Protein AF-A0ABD5DTG7-F1 (afdb_monomer_lite)

pLDDT: mean 76.33, std 10.99, range [54.84, 94.38]

Organism: Acinetobacter baumannii (NCBI:txid470)

Radius of gyration: 24.43 Å; chains: 1; bounding box: 51×30×56 Å

Sequence (58 aa):
MLLRFRVLPLVFVISLLSGCGLASKAFYSAGDKLFQPGDDAVASMQTYSVAQFLQPFT

InterPro domains:
  IPR024422 Protein of unknown function, OB-fold-containing [PF12869] (1-58)

Secondary structure (DSSP, 8-state):
-HHHHHHHHHHHHHHHHHHHHHHHHHHHHHHHHHHSPPHHHHHTS----HHHHHGGG-

Foldseek 3Di:
DVVVVVVVVVVVVVVVVVVVVVVVVVCVVVVVVVPPDDPVRVVPDDDDDPCRVCVVVD

Structure (mmCIF, N/CA/C/O backbone):
data_AF-A0ABD5DTG7-F1
#
_entry.id   AF-A0ABD5DTG7-F1
#
loop_
_atom_site.group_PDB
_atom_site.id
_atom_site.type_symbol
_atom_site.label_atom_id
_atom_site.label_alt_id
_atom_site.label_comp_id
_atom_site.label_asym_id
_atom_site.label_entity_id
_atom_site.label_seq_id
_atom_site.pdbx_PDB_ins_code
_atom_site.Cartn_x
_atom_site.Cartn_y
_atom_site.Cartn_z
_atom_site.occupancy
_atom_site.B_iso_or_equiv
_atom_site.auth_seq_id
_atom_site.auth_comp_id
_atom_site.auth_asym_id
_atom_site.auth_atom_id
_atom_site.pdbx_PDB_model_num
ATOM 1 N N . MET A 1 1 ? 26.736 14.396 -39.085 1.00 54.84 1 MET A N 1
ATOM 2 C CA . MET A 1 1 ? 27.175 13.522 -37.968 1.00 54.84 1 MET A CA 1
ATOM 3 C C . MET A 1 1 ? 26.747 14.044 -36.587 1.00 54.84 1 MET A C 1
ATOM 5 O O . MET A 1 1 ? 26.400 13.233 -35.741 1.00 54.84 1 MET A O 1
ATOM 9 N N . LEU A 1 2 ? 26.668 15.368 -36.380 1.00 55.81 2 LEU A N 1
ATOM 10 C CA . LEU A 1 2 ? 26.250 16.003 -35.115 1.00 55.81 2 LEU A CA 1
ATOM 11 C C . LEU A 1 2 ? 24.816 15.664 -34.649 1.00 55.81 2 LEU A C 1
ATOM 13 O O . LEU A 1 2 ? 24.585 15.476 -33.459 1.00 55.81 2 LEU A O 1
ATOM 17 N N . LEU A 1 3 ? 23.856 15.554 -35.581 1.00 57.03 3 LEU A N 1
ATOM 18 C CA . LEU A 1 3 ? 22.448 15.281 -35.250 1.00 57.03 3 LEU A CA 1
ATOM 19 C C . LEU A 1 3 ? 22.264 13.908 -34.581 1.00 57.03 3 LEU A C 1
ATOM 21 O O . LEU A 1 3 ? 21.565 13.789 -33.584 1.00 57.03 3 LEU A O 1
ATOM 25 N N . ARG A 1 4 ? 2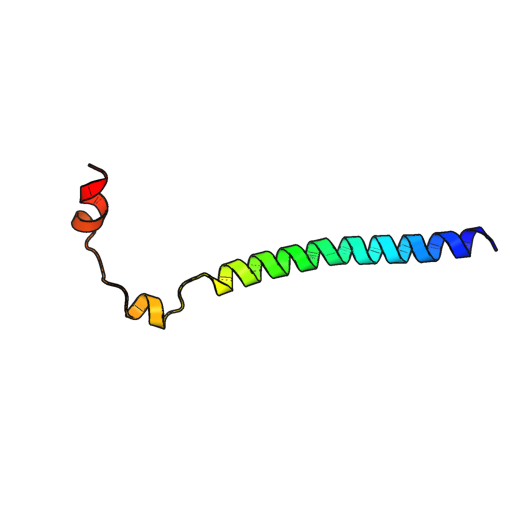2.947 12.871 -35.085 1.00 57.06 4 ARG A N 1
ATOM 26 C CA . ARG A 1 4 ? 22.841 11.494 -34.567 1.00 57.06 4 ARG A CA 1
ATOM 27 C C . ARG A 1 4 ? 23.351 11.368 -33.127 1.00 57.06 4 ARG A C 1
ATOM 29 O O . ARG A 1 4 ? 22.741 10.662 -32.334 1.00 57.06 4 ARG A O 1
ATOM 36 N N . PHE A 1 5 ? 24.399 12.116 -32.775 1.00 58.69 5 PHE A N 1
ATOM 37 C CA . PHE A 1 5 ? 24.948 12.161 -31.415 1.00 58.69 5 PHE A CA 1
ATOM 38 C C . PHE A 1 5 ? 24.032 12.858 -30.401 1.00 58.69 5 PHE A C 1
ATOM 40 O O . PHE A 1 5 ? 24.145 12.588 -29.211 1.00 58.69 5 PHE A O 1
ATOM 47 N N . ARG A 1 6 ? 23.119 13.733 -30.846 1.00 61.62 6 ARG A N 1
ATOM 48 C CA . ARG A 1 6 ? 22.146 14.412 -29.969 1.00 61.62 6 ARG A CA 1
ATOM 49 C C . ARG A 1 6 ? 20.805 13.689 -29.877 1.00 61.62 6 ARG A C 1
ATOM 51 O O . ARG A 1 6 ? 20.141 13.787 -28.854 1.00 61.62 6 ARG A O 1
ATOM 58 N N . VAL A 1 7 ? 20.423 12.945 -30.913 1.00 66.44 7 VAL A N 1
ATOM 59 C CA . VAL A 1 7 ? 19.161 12.187 -30.939 1.00 66.44 7 VAL A CA 1
ATOM 60 C C . VAL A 1 7 ? 19.238 10.939 -30.057 1.00 66.44 7 VAL A C 1
ATOM 62 O O . VAL A 1 7 ? 18.286 10.647 -29.344 1.00 66.44 7 VAL A O 1
ATOM 65 N N . LEU A 1 8 ? 20.377 10.240 -30.033 1.00 70.25 8 LEU A N 1
ATOM 66 C CA . LEU A 1 8 ? 20.559 9.036 -29.213 1.00 70.25 8 LEU A CA 1
ATOM 67 C C . LEU A 1 8 ? 20.354 9.271 -27.696 1.00 70.25 8 LEU A C 1
ATOM 69 O O . LEU A 1 8 ? 19.554 8.548 -27.100 1.00 70.25 8 LEU A O 1
ATOM 73 N N . PRO A 1 9 ? 20.986 10.276 -27.053 1.00 72.94 9 PRO A N 1
ATOM 74 C CA . PRO A 1 9 ? 20.748 10.552 -25.637 1.00 72.94 9 PRO A CA 1
ATOM 75 C C . PRO A 1 9 ? 19.326 11.055 -25.378 1.00 72.94 9 PRO A C 1
ATOM 77 O O . PRO A 1 9 ? 18.759 10.745 -24.338 1.00 72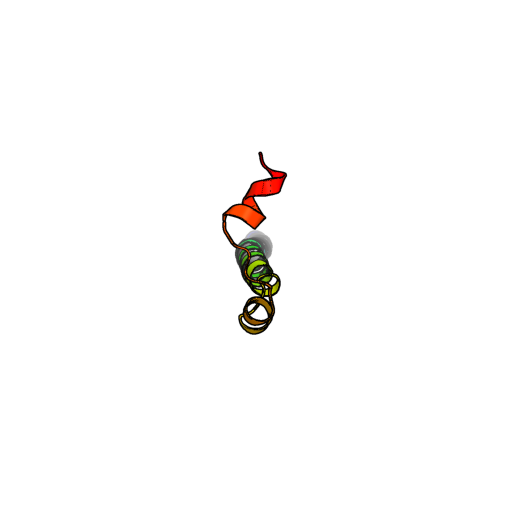.94 9 PRO A O 1
ATOM 80 N N . LEU A 1 10 ? 18.713 11.770 -26.327 1.00 74.56 10 LEU A N 1
ATOM 81 C CA . LEU A 1 10 ? 17.328 12.219 -26.195 1.00 74.56 10 LEU A CA 1
ATOM 82 C C . LEU A 1 10 ? 16.358 11.026 -26.170 1.00 74.56 10 LEU A C 1
ATOM 84 O O . LEU A 1 10 ? 15.508 10.942 -25.290 1.00 74.56 10 LEU A O 1
ATOM 88 N N . VAL A 1 11 ? 16.527 10.068 -27.086 1.00 72.31 11 VAL A N 1
ATOM 89 C CA . VAL A 1 11 ? 15.726 8.832 -27.137 1.00 72.31 11 VAL A CA 1
ATOM 90 C C . VAL A 1 11 ? 15.935 7.989 -25.877 1.00 72.31 11 VAL A C 1
ATOM 92 O O . VAL A 1 11 ? 14.972 7.445 -25.335 1.00 72.31 11 VAL A O 1
ATOM 95 N N . PHE A 1 12 ? 17.167 7.921 -25.372 1.00 72.75 12 PHE A N 1
ATOM 96 C CA . PHE A 1 12 ? 17.488 7.217 -24.131 1.00 72.75 12 PHE A CA 1
ATOM 97 C C . PHE A 1 12 ? 16.814 7.858 -22.906 1.00 72.75 12 PHE A C 1
ATOM 99 O O . PHE A 1 12 ? 16.177 7.162 -22.117 1.00 72.75 12 PHE A O 1
ATOM 106 N N . VAL A 1 13 ? 16.871 9.188 -22.784 1.00 70.38 13 VAL A N 1
ATOM 107 C CA . VAL A 1 13 ? 16.220 9.939 -21.697 1.00 70.38 13 VAL A CA 1
ATOM 108 C C . VAL A 1 13 ? 14.696 9.820 -21.767 1.00 70.38 13 VAL A C 1
ATOM 110 O O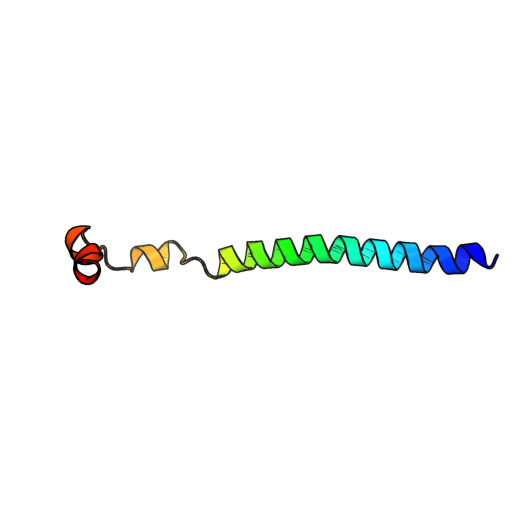 . VAL A 1 13 ? 14.061 9.595 -20.740 1.00 70.38 13 VAL A O 1
ATOM 113 N N . ILE A 1 14 ? 14.100 9.902 -22.960 1.00 72.50 14 ILE A N 1
ATOM 114 C CA . ILE A 1 14 ? 12.650 9.726 -23.150 1.00 72.50 14 ILE A CA 1
ATOM 115 C C . ILE A 1 14 ? 12.222 8.301 -22.767 1.00 72.50 14 ILE A C 1
ATOM 117 O O . ILE A 1 14 ? 11.214 8.121 -22.082 1.00 72.50 14 ILE A O 1
ATOM 121 N N . SER A 1 15 ? 13.012 7.293 -23.147 1.00 68.81 15 SER A N 1
ATOM 122 C CA . SER A 1 15 ? 12.743 5.895 -22.788 1.00 68.81 15 SER A CA 1
ATOM 123 C C . SER A 1 15 ? 12.811 5.683 -21.272 1.00 68.81 15 SER A C 1
ATOM 125 O O . SER A 1 15 ? 11.898 5.088 -20.700 1.00 68.81 15 SER A O 1
ATOM 127 N N . LEU A 1 16 ? 13.817 6.247 -20.596 1.00 71.44 16 LEU A N 1
ATOM 128 C CA . LEU A 1 16 ? 13.926 6.215 -19.132 1.00 71.44 16 LEU A CA 1
ATOM 129 C C . LEU A 1 16 ? 12.766 6.939 -18.432 1.00 71.44 16 LEU A C 1
ATOM 131 O O . LEU A 1 16 ? 12.212 6.408 -17.468 1.00 71.44 16 LEU A O 1
ATOM 135 N N . LEU A 1 17 ? 12.354 8.113 -18.927 1.00 70.88 17 LEU A N 1
ATOM 136 C CA . LEU A 1 17 ? 11.204 8.843 -18.379 1.00 70.88 17 LEU A CA 1
ATOM 137 C C . LEU A 1 17 ? 9.904 8.040 -18.517 1.00 70.88 17 LEU A C 1
ATOM 139 O O . LEU A 1 17 ? 9.116 7.989 -17.572 1.00 70.88 17 LEU A O 1
ATOM 143 N N . SER A 1 18 ? 9.696 7.373 -19.657 1.00 67.88 18 SER A N 1
ATOM 144 C CA . SER A 1 18 ? 8.527 6.506 -19.860 1.00 67.88 18 SER A CA 1
ATOM 145 C C . SER A 1 18 ? 8.523 5.295 -18.914 1.00 67.88 18 SER A C 1
ATOM 147 O O . SER A 1 18 ? 7.479 4.948 -18.359 1.00 67.88 18 SER A O 1
ATOM 149 N N . GLY A 1 19 ? 9.696 4.709 -18.645 1.00 69.25 19 GLY A N 1
ATOM 150 C CA . GLY A 1 19 ? 9.859 3.619 -17.681 1.00 69.25 19 GLY A CA 1
ATOM 151 C C . GLY A 1 19 ? 9.601 4.047 -16.234 1.00 69.25 19 GLY A C 1
ATOM 152 O O . GLY A 1 19 ? 9.051 3.273 -15.453 1.00 69.25 19 GLY A O 1
ATOM 153 N N . CYS A 1 20 ? 9.919 5.295 -15.881 1.00 71.44 20 CYS A N 1
ATOM 154 C CA . CYS A 1 20 ? 9.729 5.827 -14.531 1.00 71.44 20 CYS A CA 1
ATOM 155 C C . CYS A 1 20 ? 8.243 5.894 -14.125 1.00 71.44 20 CYS A C 1
ATOM 157 O O . CYS A 1 20 ? 7.894 5.555 -12.996 1.00 71.44 20 CYS A O 1
ATOM 159 N N . GLY A 1 21 ? 7.348 6.252 -15.054 1.00 72.56 21 GLY A N 1
ATOM 160 C CA . GLY A 1 21 ? 5.901 6.278 -14.800 1.00 72.56 21 GLY A CA 1
ATOM 161 C C . GLY A 1 21 ? 5.275 4.888 -14.621 1.00 72.56 21 GLY A C 1
ATOM 162 O O . GLY A 1 21 ? 4.335 4.719 -13.843 1.00 72.56 21 GLY A O 1
ATOM 163 N N . LEU A 1 22 ? 5.801 3.878 -15.319 1.00 71.56 22 LEU A N 1
ATOM 164 C CA . LEU A 1 22 ? 5.390 2.482 -15.137 1.00 71.56 22 LEU A CA 1
ATOM 165 C C . LEU A 1 22 ? 5.926 1.917 -13.819 1.00 71.56 22 LEU A C 1
ATOM 167 O O . LEU A 1 22 ? 5.181 1.268 -13.086 1.00 71.56 22 LEU A O 1
ATOM 171 N N . ALA A 1 23 ? 7.184 2.217 -13.490 1.00 71.12 23 ALA A N 1
ATOM 172 C CA . ALA A 1 23 ? 7.795 1.820 -12.230 1.00 71.12 23 ALA A CA 1
ATOM 173 C C . ALA A 1 23 ? 7.064 2.444 -11.034 1.00 71.12 23 ALA A C 1
ATOM 175 O O . ALA A 1 23 ? 6.714 1.727 -10.103 1.00 71.12 23 ALA A O 1
ATOM 176 N N . SER A 1 24 ? 6.755 3.743 -11.067 1.00 73.88 24 SER A N 1
ATOM 177 C CA . SER A 1 24 ? 6.047 4.410 -9.967 1.00 73.88 24 SER A CA 1
ATOM 178 C C . SER A 1 24 ? 4.649 3.833 -9.742 1.00 73.88 24 SER A C 1
ATOM 180 O O . SER A 1 24 ? 4.281 3.571 -8.599 1.00 73.88 24 SER A O 1
ATOM 182 N N . LYS A 1 25 ? 3.892 3.541 -10.807 1.00 75.81 25 LYS A N 1
ATOM 183 C CA . LYS A 1 25 ? 2.600 2.844 -10.696 1.00 75.81 25 LYS A CA 1
ATOM 184 C C . LYS A 1 25 ? 2.744 1.434 -10.129 1.00 75.81 25 LYS A C 1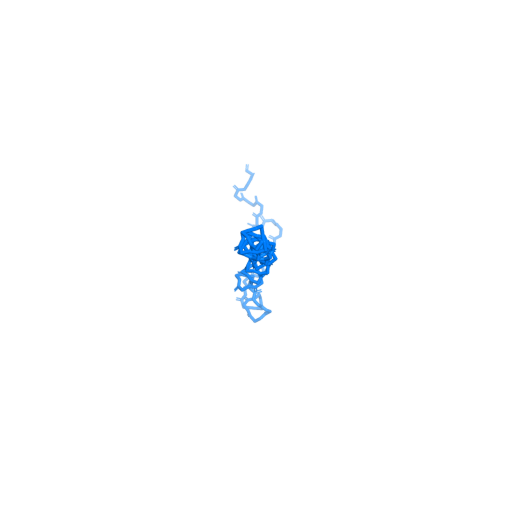
ATOM 186 O O . LYS A 1 25 ? 1.928 1.036 -9.301 1.00 75.81 25 LYS A O 1
ATOM 191 N N . ALA A 1 26 ? 3.769 0.693 -10.546 1.00 75.38 26 ALA A N 1
ATOM 192 C CA . ALA A 1 26 ? 4.043 -0.638 -10.016 1.00 75.38 26 ALA A CA 1
ATOM 193 C C . ALA A 1 26 ? 4.415 -0.586 -8.526 1.00 75.38 26 ALA A C 1
ATOM 195 O O . ALA A 1 26 ? 3.896 -1.385 -7.755 1.00 75.38 26 ALA A O 1
ATOM 196 N N . PHE A 1 27 ? 5.226 0.386 -8.101 1.00 72.31 27 PHE A N 1
ATOM 197 C CA . PHE A 1 27 ? 5.564 0.594 -6.691 1.00 72.31 27 PHE A CA 1
ATOM 198 C C . PHE A 1 27 ? 4.363 1.041 -5.859 1.00 72.31 27 PHE A C 1
ATOM 200 O O . PHE A 1 27 ? 4.193 0.539 -4.755 1.00 72.31 27 PHE A O 1
ATOM 207 N N . TYR A 1 28 ? 3.501 1.919 -6.377 1.00 73.06 28 TYR A N 1
ATOM 208 C CA . TYR A 1 28 ? 2.264 2.304 -5.690 1.00 73.06 28 TYR A CA 1
ATOM 209 C C . TYR A 1 28 ? 1.303 1.122 -5.542 1.00 73.06 28 TYR A C 1
ATOM 211 O O . TYR A 1 28 ? 0.773 0.893 -4.460 1.00 73.06 28 TYR A O 1
ATOM 219 N N . SER A 1 29 ? 1.108 0.338 -6.606 1.00 74.94 29 SER A N 1
ATOM 220 C CA . SER A 1 29 ? 0.233 -0.837 -6.564 1.00 74.94 29 SER A CA 1
ATOM 221 C C . SER A 1 29 ? 0.801 -1.958 -5.690 1.00 74.94 29 SER A C 1
ATOM 223 O O . SER A 1 29 ? 0.048 -2.625 -4.986 1.00 74.94 29 SER A O 1
ATOM 225 N N . ALA A 1 30 ? 2.118 -2.172 -5.715 1.00 70.88 30 ALA A N 1
ATOM 226 C CA . ALA A 1 30 ? 2.775 -3.124 -4.828 1.00 70.88 30 ALA A CA 1
ATOM 227 C C . ALA A 1 30 ? 2.738 -2.640 -3.374 1.00 70.88 30 ALA A C 1
ATOM 229 O O . ALA A 1 30 ? 2.464 -3.436 -2.489 1.00 70.88 30 ALA A O 1
ATOM 230 N N . GLY A 1 31 ? 2.949 -1.344 -3.133 1.00 67.62 31 GLY A N 1
ATOM 231 C CA . GLY A 1 31 ? 2.835 -0.725 -1.815 1.00 67.62 31 GLY A CA 1
ATOM 232 C C . GLY A 1 31 ? 1.448 -0.918 -1.210 1.00 67.62 31 GLY A C 1
ATOM 233 O O . GLY A 1 31 ? 1.344 -1.397 -0.089 1.00 67.62 31 GLY A O 1
ATOM 234 N N . ASP A 1 32 ? 0.387 -0.649 -1.972 1.00 68.19 32 ASP A N 1
ATOM 235 C CA . ASP A 1 32 ? -0.995 -0.885 -1.531 1.00 68.19 32 ASP A CA 1
ATOM 236 C C . ASP A 1 32 ? -1.225 -2.348 -1.110 1.00 68.19 32 ASP A C 1
ATOM 238 O O . ASP A 1 32 ? -1.790 -2.622 -0.054 1.00 68.19 32 ASP A O 1
ATOM 242 N N . LYS A 1 33 ? -0.672 -3.303 -1.867 1.00 65.25 33 LYS A N 1
ATOM 243 C CA . LYS A 1 33 ? -0.730 -4.734 -1.527 1.00 65.25 33 LYS A CA 1
ATOM 244 C C . LYS A 1 33 ? 0.160 -5.137 -0.348 1.00 65.25 33 LYS A C 1
ATOM 246 O O . LYS A 1 33 ? -0.133 -6.131 0.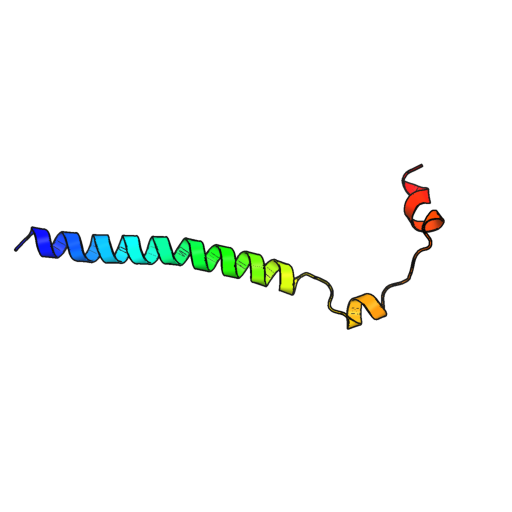301 1.00 65.25 33 LYS A O 1
ATOM 251 N N . LEU A 1 34 ? 1.244 -4.407 -0.081 1.00 66.31 34 LEU A N 1
ATOM 252 C CA . LEU A 1 34 ? 2.153 -4.667 1.042 1.00 66.31 34 LEU A CA 1
ATOM 253 C C . LEU A 1 34 ? 1.594 -4.166 2.378 1.00 66.31 34 LEU A C 1
ATOM 255 O O . LEU A 1 34 ? 1.943 -4.719 3.418 1.00 66.31 34 LEU A O 1
ATOM 259 N N . PHE A 1 35 ? 0.759 -3.124 2.360 1.00 70.69 35 PHE A N 1
ATOM 260 C CA . PHE A 1 35 ? 0.170 -2.538 3.569 1.00 70.69 35 PHE A CA 1
ATOM 261 C C . PHE A 1 35 ? -1.266 -2.995 3.841 1.00 70.69 35 PHE A C 1
ATOM 263 O O . PHE A 1 35 ? -1.800 -2.705 4.912 1.00 70.69 35 PHE A O 1
ATOM 270 N N . GLN A 1 36 ? -1.891 -3.721 2.911 1.00 78.69 36 GLN A N 1
ATOM 271 C CA . GLN A 1 36 ? -3.149 -4.402 3.190 1.00 78.69 36 GLN A CA 1
ATOM 272 C C . GLN A 1 36 ? -2.909 -5.564 4.164 1.00 78.69 36 GLN A C 1
ATOM 274 O O . GLN A 1 36 ? -1.979 -6.351 3.966 1.00 78.69 36 GLN A O 1
ATOM 279 N N . PRO A 1 37 ? -3.717 -5.681 5.232 1.00 79.50 37 PRO A N 1
ATOM 280 C CA . PRO A 1 37 ? -3.607 -6.803 6.148 1.00 79.50 37 PRO A CA 1
ATOM 281 C C . PRO A 1 37 ? -3.870 -8.103 5.382 1.00 79.50 37 PRO A C 1
ATOM 283 O O . PRO A 1 37 ? -4.892 -8.237 4.711 1.00 79.50 37 PRO A O 1
ATOM 286 N N . GLY A 1 38 ? -2.931 -9.046 5.474 1.00 82.56 38 GLY A N 1
ATOM 287 C CA . GLY A 1 38 ? -3.108 -10.386 4.919 1.00 82.56 38 GLY A CA 1
ATOM 288 C C . GLY A 1 38 ? -4.193 -11.171 5.659 1.00 82.56 38 GLY A C 1
ATOM 289 O O . GLY A 1 38 ? -4.599 -10.796 6.763 1.00 82.56 38 GLY A O 1
ATOM 290 N N . ASP A 1 39 ? -4.625 -12.287 5.075 1.00 82.62 39 ASP A N 1
ATOM 291 C CA . ASP A 1 39 ? -5.733 -13.100 5.597 1.00 82.62 39 ASP A CA 1
ATOM 292 C C . ASP A 1 39 ? -5.526 -13.528 7.061 1.00 82.62 39 ASP A C 1
ATOM 294 O O . ASP A 1 39 ? -6.459 -13.478 7.859 1.00 82.62 39 ASP A O 1
ATOM 298 N N . ASP A 1 40 ? -4.289 -13.850 7.454 1.00 83.25 40 ASP A N 1
ATOM 299 C CA . ASP A 1 40 ? -3.939 -14.229 8.832 1.00 83.25 40 ASP A CA 1
ATOM 300 C C . ASP A 1 40 ? -4.146 -13.085 9.839 1.00 83.25 40 ASP A C 1
ATOM 302 O O . ASP A 1 40 ? -4.588 -13.291 10.976 1.00 83.25 40 ASP A O 1
ATOM 306 N N . ALA A 1 41 ? -3.834 -11.855 9.417 1.00 83.56 41 ALA A N 1
ATOM 307 C CA . ALA A 1 41 ? -4.035 -10.664 10.231 1.00 83.56 41 ALA A CA 1
ATOM 308 C C . ALA A 1 41 ? -5.532 -10.368 10.380 1.00 83.56 41 ALA A C 1
ATOM 310 O O . ALA A 1 41 ? -5.978 -10.064 11.484 1.00 83.56 41 ALA A O 1
ATOM 311 N N . VAL A 1 42 ? -6.309 -10.524 9.302 1.00 83.69 42 VAL A N 1
ATOM 312 C CA . VAL A 1 42 ? -7.772 -10.365 9.320 1.00 83.69 42 VAL A CA 1
ATOM 313 C C . VAL A 1 42 ? -8.433 -11.432 10.197 1.00 83.69 42 VAL A C 1
ATOM 315 O O . VAL A 1 42 ? -9.307 -11.105 10.995 1.00 83.69 42 VAL A O 1
ATOM 318 N N . ALA A 1 43 ? -7.986 -12.687 10.121 1.00 85.62 43 ALA A N 1
ATOM 319 C CA . ALA A 1 43 ? -8.511 -13.783 10.938 1.00 85.62 43 ALA A CA 1
ATOM 320 C C . ALA A 1 43 ? -8.280 -13.571 12.445 1.00 85.62 43 ALA A C 1
ATOM 322 O O . ALA A 1 43 ? -9.067 -14.037 13.268 1.00 85.62 43 ALA A O 1
ATOM 323 N N . SER A 1 44 ? -7.216 -12.850 12.802 1.00 89.62 44 SER A N 1
ATOM 324 C CA . SER A 1 44 ? -6.869 -12.531 14.191 1.00 89.62 44 SER A CA 1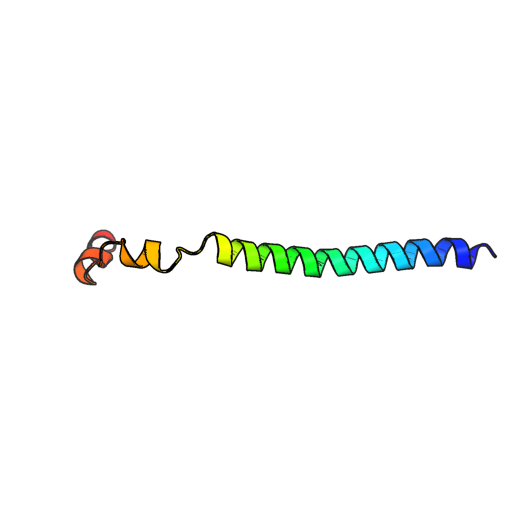
ATOM 325 C C . SER A 1 44 ? -7.490 -11.216 14.686 1.00 89.62 44 SER A C 1
ATOM 327 O O . SER A 1 44 ? -7.320 -10.855 15.853 1.00 89.62 44 SER A O 1
ATOM 329 N N . MET A 1 45 ? -8.196 -10.476 13.824 1.00 90.56 45 MET A N 1
ATOM 330 C CA . MET A 1 45 ? -8.903 -9.258 14.212 1.00 90.56 45 MET A CA 1
ATOM 331 C C . MET A 1 45 ? -10.247 -9.581 14.869 1.00 90.56 45 MET A C 1
ATOM 333 O O . MET A 1 45 ? -10.956 -10.518 14.513 1.00 90.56 45 MET A O 1
ATOM 337 N N . GLN A 1 46 ? -10.629 -8.751 15.836 1.00 89.12 46 GLN A N 1
ATOM 338 C CA . GLN A 1 46 ? -11.935 -8.847 16.477 1.00 89.12 46 GLN A CA 1
ATOM 339 C C . GLN A 1 46 ? -13.058 -8.478 15.495 1.00 89.12 46 GLN A C 1
ATOM 341 O O . GLN A 1 46 ? -12.997 -7.458 14.807 1.00 89.12 46 GLN A O 1
ATOM 346 N N . THR A 1 47 ? -14.109 -9.296 15.456 1.00 91.62 47 THR A N 1
ATOM 347 C CA . THR A 1 47 ? -15.316 -8.983 14.685 1.00 91.62 47 THR A CA 1
ATOM 348 C C . THR A 1 47 ? -16.215 -8.075 15.516 1.00 91.62 47 THR A C 1
ATOM 350 O O . THR A 1 47 ? -16.770 -8.499 16.528 1.00 91.62 47 THR A O 1
ATOM 353 N N . TYR A 1 48 ? -16.368 -6.824 15.087 1.00 93.12 48 TYR A N 1
ATOM 354 C CA . TYR A 1 48 ? -17.321 -5.898 15.690 1.00 93.12 48 TYR A CA 1
ATOM 355 C C . TYR A 1 48 ? -18.720 -6.109 15.110 1.00 93.12 48 TYR A C 1
ATOM 357 O O . TYR A 1 48 ? -18.889 -6.253 13.898 1.00 93.12 48 TYR A O 1
ATOM 365 N N . SER A 1 49 ? -19.743 -6.070 15.964 1.00 93.69 49 SER A N 1
ATOM 366 C CA . SER A 1 49 ? -21.117 -5.895 15.487 1.00 93.69 49 SER A CA 1
ATOM 367 C C . SER A 1 49 ? -21.310 -4.487 14.914 1.00 93.69 49 SER A C 1
ATOM 369 O O . SER A 1 49 ? -20.628 -3.538 15.308 1.00 93.69 49 SER A O 1
ATOM 371 N N . VAL A 1 50 ? -22.291 -4.329 14.021 1.00 91.94 50 VAL A N 1
ATOM 372 C CA . VAL A 1 50 ? -22.609 -3.026 13.411 1.00 91.94 50 VAL A CA 1
ATOM 373 C C . VAL A 1 50 ? -22.900 -1.964 14.479 1.00 91.94 50 VAL A C 1
ATOM 375 O O . VAL A 1 50 ? -22.423 -0.840 14.373 1.00 91.94 50 VAL A O 1
ATOM 378 N N . ALA A 1 51 ? -23.616 -2.331 15.548 1.00 93.38 51 ALA A N 1
ATOM 379 C CA . ALA A 1 51 ? -23.924 -1.421 16.649 1.00 93.38 51 ALA A CA 1
ATOM 380 C C . ALA A 1 51 ? -22.661 -0.942 17.386 1.00 93.38 51 ALA A C 1
ATOM 382 O O . ALA A 1 51 ? -22.514 0.252 17.622 1.00 93.38 51 ALA A O 1
ATOM 383 N N . GLN A 1 52 ? -21.723 -1.849 17.691 1.00 91.75 52 GLN A N 1
ATOM 384 C CA . GLN A 1 52 ? -20.462 -1.502 18.363 1.00 91.75 52 GLN A CA 1
ATOM 385 C C . GLN A 1 52 ? -19.575 -0.593 17.506 1.00 91.75 52 GLN A C 1
ATOM 387 O O . GLN A 1 52 ? -18.922 0.300 18.037 1.00 91.75 52 GLN A O 1
ATOM 392 N N . PHE A 1 53 ? -19.554 -0.811 16.190 1.00 93.62 53 PHE A N 1
ATOM 393 C CA . PHE A 1 53 ? -18.766 0.010 15.274 1.00 93.62 53 PHE A CA 1
ATOM 394 C C . PHE A 1 53 ? -19.345 1.420 15.097 1.00 93.62 53 PHE A C 1
ATOM 396 O O . PHE A 1 53 ? -18.591 2.383 14.985 1.00 93.62 53 PHE A O 1
ATOM 403 N N . LEU A 1 54 ? -20.676 1.550 15.076 1.00 94.19 54 LEU A N 1
ATOM 404 C CA . LEU A 1 54 ? -21.353 2.828 14.833 1.00 94.19 54 LEU A CA 1
ATOM 405 C C . LEU A 1 54 ? -21.542 3.686 16.090 1.00 94.19 54 LEU A C 1
ATOM 407 O O . LEU A 1 54 ? -21.726 4.891 15.963 1.00 94.19 54 LEU A O 1
ATOM 411 N N . GLN A 1 55 ? -21.455 3.102 17.286 1.00 91.25 55 GLN A N 1
ATOM 412 C CA . GLN A 1 55 ? -21.649 3.792 18.566 1.00 91.25 55 GLN A CA 1
ATOM 413 C C . GLN A 1 55 ? -20.840 5.098 18.769 1.00 91.25 55 GLN A C 1
ATOM 415 O O . GLN A 1 55 ? -21.389 6.021 19.360 1.00 91.25 55 GLN A O 1
ATOM 420 N N . PRO A 1 56 ? -19.578 5.244 18.313 1.00 94.38 56 PRO A N 1
ATOM 421 C CA . PRO A 1 56 ? -18.848 6.513 18.430 1.00 94.38 56 PRO A CA 1
ATOM 422 C C . PRO A 1 56 ? -19.203 7.561 17.357 1.00 94.38 56 PRO A C 1
ATOM 424 O O . PRO A 1 56 ? -18.691 8.676 17.420 1.00 94.38 56 PRO A O 1
ATOM 427 N N . PHE A 1 57 ? -20.033 7.220 16.366 1.00 90.25 57 PHE A N 1
ATOM 428 C CA . PHE A 1 57 ? -20.439 8.117 15.273 1.00 90.25 57 PHE A CA 1
ATOM 429 C C . PHE A 1 57 ? -21.854 8.695 15.444 1.00 90.25 57 PHE A C 1
ATOM 431 O O . PHE A 1 57 ? -22.307 9.450 14.582 1.00 90.25 57 PHE A O 1
ATOM 438 N N . THR A 1 58 ? -22.548 8.328 16.523 1.00 72.94 58 THR A N 1
ATOM 439 C CA . THR A 1 58 ? -23.875 8.830 16.917 1.00 72.94 58 THR A CA 1
ATOM 440 C C . THR A 1 58 ? -23.755 9.816 18.063 1.00 72.94 58 THR A C 1
ATOM 442 O O . THR A 1 58 ? -24.441 10.858 18.011 1.00 72.94 58 THR A O 1
#